Protein AF-A0A941SPB2-F1 (afdb_monomer_lite)

Radius of gyration: 19.4 Å; chains: 1; bounding box: 53×23×43 Å

Sequence (102 aa):
MDWSKGSERIIADTSTDPVAGRVRWKAVKSIWIGAMTLTALIAGPFLFTWDALLIFLIGCGITLCVGHSVGMHRRLIHNSFECPLWLEYVMVYAGVLVGMAG

Secondary structure (DSSP, 8-state):
-------TT----TT--SSS------HHHHHHHHHHHHHHHHHHHHH--HHHHHHHHHHHIIIIIIIIIIIIIIIIIT--S---HHHHHHHHHHHHTT----

Foldseek 3Di:
DDWDDDPPVDGDDPPDDPVPDDDDDPVVVCCVVVVVVVCCVPCVVVPDDPVVVVCVVVLCCQQVVQQQPVQVPCCVPVVPDDDPPVSSVSSPVSPVVVVDDD

pLDDT: mean 90.12, std 12.71, range [46.72, 98.31]

Structure (mmCIF, N/CA/C/O backbone):
data_AF-A0A941SPB2-F1
#
_entry.id   AF-A0A941SPB2-F1
#
loop_
_atom_site.group_PDB
_atom_site.id
_atom_site.type_symbol
_atom_site.label_atom_id
_atom_site.label_alt_id
_atom_site.label_comp_id
_atom_site.label_asym_id
_atom_site.label_entity_id
_atom_site.label_seq_id
_atom_site.pdbx_PDB_ins_code
_atom_site.Cartn_x
_atom_site.Cartn_y
_atom_site.Cartn_z
_atom_site.occupancy
_atom_site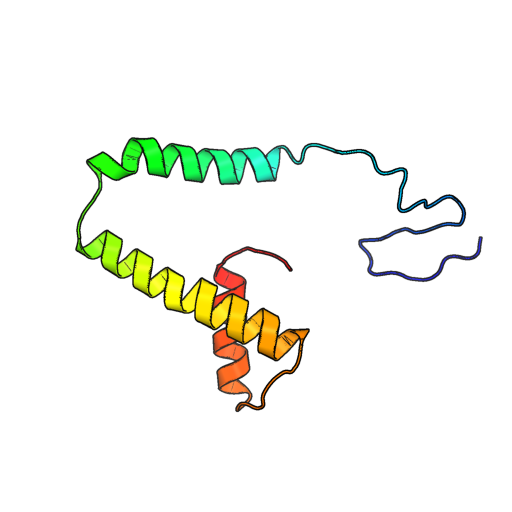.B_iso_or_equiv
_atom_site.auth_seq_id
_atom_site.auth_comp_id
_atom_site.auth_asym_id
_atom_site.auth_atom_id
_atom_site.pdbx_PDB_model_num
ATOM 1 N N . MET A 1 1 ? 30.239 -11.844 -25.413 1.00 46.72 1 MET A N 1
ATOM 2 C CA . MET A 1 1 ? 29.310 -10.827 -24.883 1.00 46.72 1 MET A CA 1
ATOM 3 C C . MET A 1 1 ? 29.409 -10.906 -23.378 1.00 46.72 1 MET A C 1
ATOM 5 O O . MET A 1 1 ? 29.140 -11.969 -22.834 1.00 46.72 1 MET A O 1
ATOM 9 N N . ASP A 1 2 ? 29.923 -9.849 -22.764 1.00 56.81 2 ASP A N 1
ATOM 10 C CA . ASP A 1 2 ? 30.297 -9.814 -21.352 1.00 56.81 2 ASP A CA 1
ATOM 11 C C . ASP A 1 2 ? 29.110 -9.258 -20.553 1.00 56.81 2 ASP A C 1
ATOM 13 O O . ASP A 1 2 ? 28.899 -8.051 -20.482 1.00 56.81 2 ASP A O 1
ATOM 17 N N . TRP A 1 3 ? 28.238 -10.152 -20.084 1.00 53.56 3 TRP A N 1
ATOM 18 C CA . TRP A 1 3 ? 27.046 -9.798 -19.314 1.00 53.56 3 TRP A CA 1
ATOM 19 C C . TRP A 1 3 ? 27.365 -9.925 -17.823 1.00 53.56 3 TRP A C 1
ATOM 21 O O . TRP A 1 3 ? 27.721 -11.013 -17.367 1.00 53.56 3 TRP A O 1
ATOM 31 N N . SER A 1 4 ? 27.183 -8.861 -17.038 1.00 57.25 4 SER A N 1
ATOM 32 C CA . SER A 1 4 ? 27.142 -8.979 -15.578 1.00 57.25 4 SER A CA 1
ATOM 33 C C . SER A 1 4 ? 25.722 -9.370 -15.154 1.00 57.25 4 SER A C 1
ATOM 35 O O . SER A 1 4 ? 24.737 -8.766 -15.580 1.00 57.25 4 SER A O 1
ATOM 37 N N . LYS A 1 5 ? 25.576 -10.429 -14.347 1.00 49.31 5 LYS A N 1
ATOM 38 C CA . LYS A 1 5 ? 24.260 -10.832 -13.825 1.00 49.31 5 LYS A CA 1
ATOM 39 C C . LYS A 1 5 ? 23.748 -9.758 -12.856 1.00 49.31 5 LYS A C 1
ATOM 41 O O . LYS A 1 5 ? 24.170 -9.714 -11.704 1.00 49.31 5 LYS A O 1
ATOM 46 N N . GLY A 1 6 ? 22.832 -8.913 -13.326 1.00 60.03 6 GLY A N 1
ATOM 47 C CA . GLY A 1 6 ? 21.939 -8.136 -12.466 1.00 60.03 6 GLY A CA 1
ATOM 48 C C . GLY A 1 6 ? 20.869 -9.023 -11.814 1.00 60.03 6 GLY A C 1
ATOM 49 O O . GLY A 1 6 ? 20.893 -10.250 -11.937 1.00 60.03 6 GLY A O 1
ATOM 50 N N . SER A 1 7 ? 19.888 -8.412 -11.138 1.00 58.06 7 SER A N 1
ATOM 51 C CA . SER A 1 7 ? 18.651 -9.134 -10.791 1.00 58.06 7 SER A CA 1
ATOM 52 C C . SER A 1 7 ? 17.990 -9.626 -12.087 1.00 58.06 7 SER A C 1
ATOM 54 O O . SER A 1 7 ? 18.124 -8.962 -13.113 1.00 58.06 7 SER A O 1
ATOM 56 N N . GLU A 1 8 ? 17.250 -10.742 -12.071 1.00 64.81 8 GLU A N 1
ATOM 57 C CA . GLU A 1 8 ? 16.576 -11.301 -13.269 1.00 64.81 8 GLU A CA 1
ATOM 58 C C . GLU A 1 8 ? 15.671 -10.294 -14.015 1.00 64.81 8 GLU A C 1
ATOM 60 O O . GLU A 1 8 ? 15.211 -10.550 -15.124 1.00 64.81 8 GLU A O 1
ATOM 65 N N . ARG A 1 9 ? 15.408 -9.131 -13.410 1.00 65.62 9 ARG A N 1
ATOM 66 C CA . ARG A 1 9 ? 14.584 -8.045 -13.944 1.00 65.62 9 ARG A CA 1
ATOM 67 C C . ARG A 1 9 ? 15.377 -6.992 -14.726 1.00 65.62 9 ARG A C 1
ATOM 69 O O . ARG A 1 9 ? 14.751 -6.144 -15.358 1.00 65.62 9 ARG A O 1
ATOM 76 N N . ILE A 1 10 ? 16.710 -6.998 -14.655 1.00 71.50 10 ILE A N 1
ATOM 77 C CA . ILE A 1 10 ? 17.584 -6.001 -15.286 1.00 71.50 10 ILE A CA 1
ATOM 78 C C . ILE A 1 10 ? 18.559 -6.718 -16.217 1.00 71.50 10 ILE A C 1
ATOM 80 O O . ILE A 1 10 ? 19.463 -7.421 -15.775 1.00 71.50 10 ILE A O 1
ATOM 84 N N . ILE A 1 11 ? 18.377 -6.499 -17.517 1.00 74.38 11 ILE A N 1
ATOM 85 C CA . ILE A 1 11 ? 19.315 -6.910 -18.559 1.00 74.38 11 ILE A CA 1
ATOM 86 C C . ILE A 1 11 ? 20.106 -5.657 -18.927 1.00 74.38 11 ILE A C 1
ATOM 88 O O . ILE A 1 11 ? 19.529 -4.718 -19.471 1.00 74.38 11 ILE A O 1
ATOM 92 N N . ALA A 1 12 ? 21.388 -5.627 -18.572 1.00 82.19 12 ALA A N 1
ATOM 93 C CA . ALA A 1 12 ? 22.284 -4.513 -18.861 1.00 82.19 12 ALA A CA 1
ATOM 94 C C . ALA A 1 12 ? 23.409 -4.979 -19.789 1.00 82.19 12 ALA A C 1
ATOM 96 O O . ALA A 1 12 ? 24.039 -6.003 -19.533 1.00 82.19 12 ALA A O 1
ATOM 97 N N . ASP A 1 13 ? 23.661 -4.213 -20.844 1.00 83.06 13 ASP A N 1
ATOM 98 C CA . ASP A 1 13 ? 24.780 -4.381 -21.773 1.00 83.06 13 ASP A CA 1
ATOM 99 C C . ASP A 1 13 ? 25.554 -3.070 -21.953 1.00 83.06 13 ASP A C 1
ATOM 101 O O . ASP A 1 13 ? 25.244 -2.043 -21.348 1.00 83.06 13 ASP A O 1
ATOM 105 N N . THR A 1 14 ? 26.563 -3.092 -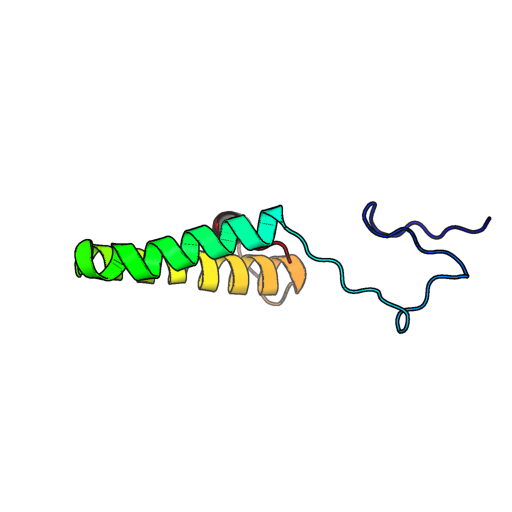22.821 1.00 87.00 14 THR A N 1
ATOM 106 C CA . THR A 1 14 ? 27.414 -1.937 -23.133 1.00 87.00 14 THR A CA 1
ATOM 107 C C . THR A 1 14 ? 26.676 -0.767 -23.789 1.00 87.00 14 THR A C 1
ATOM 109 O O . THR A 1 14 ? 27.242 0.317 -23.877 1.00 87.00 14 THR A O 1
ATOM 112 N N . SER A 1 15 ? 25.441 -0.962 -24.263 1.00 86.50 15 SER A N 1
ATOM 113 C CA . SER A 1 15 ? 24.580 0.084 -24.830 1.00 86.50 15 SER A CA 1
ATOM 114 C C . SER A 1 15 ? 23.555 0.639 -23.834 1.00 86.50 15 SER A C 1
ATOM 116 O O . SER A 1 15 ? 22.801 1.552 -24.167 1.00 86.50 15 SER A O 1
ATOM 118 N N . THR A 1 16 ? 23.515 0.108 -22.608 1.00 87.19 16 THR A N 1
ATOM 119 C CA . THR A 1 16 ? 22.593 0.561 -21.563 1.00 87.19 16 THR A CA 1
ATOM 120 C C . THR A 1 16 ? 23.010 1.933 -21.035 1.00 87.19 16 THR A C 1
ATOM 122 O O . THR A 1 16 ? 24.092 2.087 -20.474 1.00 87.19 16 THR A O 1
ATOM 125 N N . ASP A 1 17 ? 22.129 2.924 -21.180 1.00 86.25 17 ASP A N 1
ATOM 126 C CA . ASP A 1 17 ? 22.362 4.311 -20.769 1.00 86.25 17 ASP A CA 1
ATOM 127 C C . ASP A 1 17 ? 21.297 4.746 -19.737 1.00 86.25 17 ASP A C 1
ATOM 129 O O . ASP A 1 17 ? 20.099 4.715 -20.045 1.00 86.25 17 ASP A O 1
ATOM 133 N N . PRO A 1 18 ? 21.694 5.157 -18.513 1.00 84.69 18 PRO A N 1
ATOM 134 C CA . PRO A 1 18 ? 20.761 5.597 -17.474 1.00 84.69 18 PRO A CA 1
ATOM 135 C C . PRO A 1 18 ? 20.029 6.909 -17.806 1.00 84.69 18 PRO A C 1
ATOM 137 O O . PRO A 1 18 ? 19.028 7.222 -17.163 1.00 84.69 18 PRO A O 1
ATOM 140 N N . VAL A 1 19 ? 20.501 7.676 -18.793 1.00 90.94 19 VAL A N 1
ATOM 141 C CA . VAL A 1 19 ? 19.909 8.949 -19.227 1.00 90.94 19 VAL A CA 1
ATOM 142 C C . VAL A 1 19 ? 18.940 8.745 -20.399 1.00 90.94 19 VAL A C 1
ATOM 144 O O . VAL A 1 19 ? 17.944 9.460 -20.510 1.00 90.94 19 VAL A O 1
ATOM 147 N N . ALA A 1 20 ? 19.158 7.731 -21.242 1.00 87.75 20 ALA A N 1
ATOM 148 C CA . ALA A 1 20 ? 18.353 7.463 -22.440 1.00 87.75 20 ALA A CA 1
ATOM 149 C C . ALA A 1 20 ? 17.129 6.551 -22.186 1.00 87.75 20 ALA A C 1
ATOM 151 O O . ALA A 1 20 ? 16.824 5.636 -22.959 1.00 87.75 20 ALA A O 1
ATOM 152 N N . GLY A 1 21 ? 16.390 6.798 -21.101 1.00 87.06 21 GLY A N 1
ATOM 153 C CA . GLY A 1 21 ? 15.175 6.053 -20.762 1.00 87.06 21 GLY A CA 1
ATOM 154 C C . GLY A 1 21 ? 13.962 6.425 -21.628 1.00 87.06 21 GLY A C 1
ATOM 155 O O . GLY A 1 21 ? 13.781 7.574 -22.024 1.00 87.06 21 GLY A O 1
ATOM 156 N N . ARG A 1 22 ? 13.062 5.464 -21.884 1.00 88.56 22 ARG A N 1
ATOM 157 C CA . ARG A 1 22 ? 11.736 5.732 -22.478 1.00 88.56 22 ARG A CA 1
ATOM 158 C C . ARG A 1 22 ? 10.636 5.480 -21.458 1.00 88.56 22 ARG A C 1
ATOM 160 O O . ARG A 1 22 ? 10.491 4.359 -20.969 1.00 88.56 22 ARG A O 1
ATOM 167 N N . VAL A 1 23 ? 9.809 6.490 -21.200 1.00 90.88 23 VAL A N 1
ATOM 168 C CA . VAL A 1 23 ? 8.616 6.334 -20.361 1.00 90.88 23 VAL A CA 1
ATOM 169 C C . VAL A 1 23 ? 7.625 5.420 -21.080 1.00 90.88 23 VAL A C 1
ATOM 171 O O . VAL A 1 23 ? 7.207 5.694 -22.204 1.00 90.88 23 VAL A O 1
ATOM 174 N N . ARG A 1 24 ? 7.250 4.312 -20.434 1.00 92.06 24 ARG A N 1
ATOM 175 C CA . ARG A 1 24 ? 6.225 3.388 -20.929 1.00 92.06 24 ARG A CA 1
ATOM 176 C C . ARG A 1 24 ? 5.080 3.319 -19.941 1.00 92.06 24 ARG A C 1
ATOM 178 O O . ARG A 1 24 ? 5.286 3.050 -18.759 1.00 92.06 24 ARG A O 1
ATOM 185 N N . TRP A 1 25 ? 3.868 3.503 -20.443 1.00 94.81 25 TRP A N 1
ATOM 186 C CA . TRP A 1 25 ? 2.678 3.370 -19.623 1.00 94.81 25 TRP A CA 1
ATOM 187 C C . TRP A 1 25 ? 2.452 1.908 -19.210 1.00 94.81 25 TRP A C 1
ATOM 189 O O . TRP A 1 25 ? 2.531 0.989 -20.026 1.00 94.81 25 TRP A O 1
ATOM 199 N N . LYS A 1 26 ? 2.169 1.684 -17.924 1.00 94.12 26 LYS A N 1
ATOM 200 C CA . LYS A 1 26 ? 1.849 0.367 -17.357 1.00 94.12 26 LYS A CA 1
ATOM 201 C C . LYS A 1 26 ? 0.338 0.246 -17.176 1.00 94.12 26 LYS A C 1
ATOM 203 O O . LYS A 1 26 ? -0.153 0.281 -16.050 1.00 94.12 26 LYS A O 1
ATOM 208 N N . ALA A 1 27 ? -0.369 0.081 -18.296 1.00 96.25 27 ALA A N 1
ATOM 209 C CA . ALA A 1 27 ? -1.830 0.135 -18.384 1.00 96.25 27 ALA A CA 1
ATOM 210 C C . ALA A 1 27 ? -2.549 -0.640 -17.272 1.00 96.25 27 ALA A C 1
ATOM 212 O O . ALA A 1 27 ? -3.345 -0.053 -16.551 1.00 96.25 27 ALA A O 1
ATOM 213 N N . VAL A 1 28 ? -2.208 -1.916 -17.064 1.00 95.50 28 VAL A N 1
ATOM 214 C CA . VAL A 1 28 ? -2.857 -2.767 -16.048 1.00 95.50 28 VAL A CA 1
ATOM 215 C C . VAL A 1 28 ? -2.749 -2.166 -14.643 1.00 95.50 28 VAL A C 1
ATOM 217 O O . VAL A 1 28 ? -3.755 -2.034 -13.955 1.00 95.50 28 VAL A O 1
ATOM 220 N N . LYS A 1 29 ? -1.547 -1.741 -14.226 1.00 91.44 29 LYS A N 1
ATOM 221 C CA . LYS A 1 29 ? -1.332 -1.148 -12.896 1.00 91.44 29 LYS A CA 1
ATOM 222 C C . LYS A 1 29 ? -2.035 0.207 -12.771 1.00 91.44 29 LYS A C 1
ATOM 224 O O . LYS A 1 29 ? -2.648 0.478 -11.745 1.00 91.44 29 LYS A O 1
ATOM 229 N N . SER A 1 30 ? -1.964 1.041 -13.809 1.00 94.88 30 SER A N 1
ATOM 230 C CA . SER A 1 30 ? -2.623 2.351 -13.814 1.00 94.88 30 SER A CA 1
ATOM 231 C C . SER A 1 30 ? -4.143 2.240 -13.761 1.00 94.88 30 SER A C 1
ATOM 233 O O . SER A 1 30 ? -4.763 2.962 -12.992 1.00 94.88 30 SER A O 1
ATOM 235 N N . ILE A 1 31 ? -4.736 1.332 -14.539 1.00 97.06 31 ILE A N 1
ATOM 236 C CA . ILE A 1 31 ? -6.182 1.086 -14.534 1.00 97.06 31 ILE A CA 1
ATOM 237 C C . ILE A 1 31 ? -6.607 0.516 -13.182 1.00 97.06 31 ILE A C 1
ATOM 239 O O . ILE A 1 31 ? -7.590 0.987 -12.627 1.00 97.06 31 ILE A O 1
ATOM 243 N N . TRP A 1 32 ? -5.855 -0.437 -12.624 1.00 95.00 32 TRP A N 1
ATOM 244 C CA . TRP A 1 32 ? -6.152 -1.018 -11.313 1.00 95.00 32 TRP A CA 1
ATOM 245 C C . TRP A 1 32 ? -6.204 0.042 -10.205 1.00 95.00 32 TRP A C 1
ATOM 247 O O . TRP A 1 32 ? -7.227 0.198 -9.542 1.00 95.00 32 TRP A O 1
ATOM 257 N N . ILE A 1 33 ? -5.130 0.824 -10.048 1.00 93.94 33 ILE A N 1
ATOM 258 C CA . ILE A 1 33 ? -5.062 1.877 -9.024 1.00 93.94 33 ILE A CA 1
ATOM 259 C C . ILE A 1 33 ? -6.100 2.968 -9.315 1.00 93.94 33 ILE A C 1
ATOM 261 O O . ILE A 1 33 ? -6.824 3.381 -8.414 1.00 93.94 33 ILE A O 1
ATOM 265 N N . GLY A 1 34 ? -6.222 3.392 -10.576 1.00 96.88 34 GLY A N 1
ATOM 266 C CA . GLY A 1 34 ? -7.185 4.410 -10.988 1.00 96.88 34 GLY A CA 1
ATOM 267 C C . GLY A 1 34 ? -8.634 4.007 -10.710 1.00 96.88 34 GLY A C 1
ATOM 268 O O . GLY A 1 34 ? -9.404 4.826 -10.216 1.00 96.88 34 GLY A O 1
ATOM 269 N N . ALA A 1 35 ? -8.999 2.746 -10.951 1.00 97.75 35 ALA A N 1
ATOM 270 C CA . ALA A 1 35 ? -10.329 2.222 -10.655 1.00 97.75 35 ALA A CA 1
ATOM 271 C C . ALA A 1 35 ? -10.608 2.190 -9.146 1.00 97.75 35 ALA A C 1
ATOM 273 O O . ALA A 1 35 ? -11.692 2.597 -8.727 1.00 97.75 35 ALA A O 1
ATOM 274 N N . MET A 1 36 ? -9.637 1.776 -8.321 1.00 96.19 36 MET A N 1
ATOM 275 C CA . MET A 1 36 ? -9.767 1.830 -6.859 1.00 96.19 36 MET A CA 1
ATOM 276 C C . MET A 1 36 ? -9.977 3.269 -6.371 1.00 96.19 36 MET A C 1
ATOM 278 O O . MET A 1 36 ? -10.893 3.526 -5.591 1.00 96.19 36 MET A O 1
ATOM 282 N N . THR A 1 37 ? -9.178 4.220 -6.865 1.00 96.38 37 THR A N 1
ATOM 283 C CA . THR A 1 37 ? -9.300 5.641 -6.506 1.00 96.38 37 THR A CA 1
ATOM 284 C C . THR A 1 37 ? -10.642 6.222 -6.939 1.00 96.38 37 THR A C 1
ATOM 286 O O . THR A 1 37 ? -11.312 6.870 -6.138 1.00 96.38 37 THR A O 1
ATOM 289 N N . LEU A 1 38 ? -11.067 5.973 -8.179 1.00 98.25 38 LEU A N 1
ATOM 290 C CA . LEU A 1 38 ? -12.345 6.467 -8.687 1.00 98.25 38 LEU A CA 1
ATOM 291 C C . LEU A 1 38 ? -13.521 5.886 -7.893 1.00 98.25 38 LEU A C 1
ATOM 293 O O . LEU A 1 38 ? -14.437 6.619 -7.528 1.00 98.25 38 LEU A O 1
ATOM 297 N N . THR A 1 39 ? -13.462 4.593 -7.567 1.00 97.38 39 THR A N 1
ATOM 298 C CA . THR A 1 39 ? -14.468 3.932 -6.724 1.00 97.38 39 THR A CA 1
ATOM 299 C C . THR A 1 39 ? -14.540 4.586 -5.348 1.00 97.38 39 THR A C 1
ATOM 301 O O . THR A 1 39 ? -15.632 4.899 -4.889 1.00 97.38 39 THR A O 1
ATOM 304 N N . ALA A 1 40 ? -13.399 4.858 -4.708 1.00 94.81 40 ALA A N 1
ATOM 305 C CA . ALA A 1 40 ? -13.367 5.527 -3.409 1.00 94.81 40 ALA A CA 1
ATOM 306 C C . ALA A 1 40 ? -13.942 6.954 -3.465 1.00 94.81 40 ALA A C 1
ATOM 308 O O . ALA A 1 40 ? -14.684 7.342 -2.569 1.00 94.81 40 ALA A O 1
ATOM 309 N N . LEU A 1 41 ? -13.652 7.721 -4.521 1.00 97.12 41 LEU A N 1
ATOM 310 C CA . LEU A 1 41 ? -14.161 9.088 -4.680 1.00 97.12 41 LEU A CA 1
ATOM 311 C C . LEU A 1 41 ? -15.670 9.135 -4.938 1.00 97.12 41 LEU A C 1
ATOM 313 O O . LEU A 1 41 ? -16.352 10.005 -4.402 1.00 97.12 41 LEU A O 1
ATOM 317 N N . ILE A 1 42 ? -16.189 8.213 -5.753 1.00 97.94 42 ILE A N 1
ATOM 318 C CA . ILE A 1 42 ? -17.612 8.177 -6.102 1.00 97.94 42 ILE A CA 1
ATOM 319 C C . ILE A 1 42 ? -18.422 7.522 -4.984 1.00 97.94 42 ILE A C 1
ATOM 321 O O . ILE A 1 42 ? -19.393 8.104 -4.522 1.00 97.94 42 ILE A O 1
ATOM 325 N N . ALA A 1 43 ? -18.045 6.318 -4.546 1.00 96.38 43 ALA A N 1
ATOM 326 C CA . ALA A 1 43 ? -18.828 5.535 -3.591 1.00 96.38 43 ALA A CA 1
ATOM 327 C C . ALA A 1 43 ? -18.566 5.928 -2.129 1.00 96.38 43 ALA A C 1
ATOM 329 O O . ALA A 1 43 ? -19.441 5.749 -1.285 1.00 96.38 43 ALA A O 1
ATOM 330 N N . GLY A 1 44 ? -17.389 6.481 -1.821 1.00 95.25 44 GLY A N 1
ATOM 331 C CA . GLY A 1 44 ? -16.979 6.835 -0.460 1.00 95.25 44 GLY A CA 1
ATOM 332 C C . GLY A 1 44 ? -17.973 7.733 0.279 1.00 95.25 44 GLY A C 1
ATOM 333 O O . GLY A 1 44 ? -18.385 7.352 1.371 1.00 95.25 44 GLY A O 1
ATOM 334 N N . PRO A 1 45 ? -18.429 8.867 -0.291 1.00 95.50 45 PRO A N 1
ATOM 335 C CA . PRO A 1 45 ? -19.396 9.746 0.371 1.00 95.50 45 PRO A CA 1
ATOM 336 C C . PRO A 1 45 ? -20.726 9.064 0.717 1.00 95.50 45 PRO A C 1
ATOM 338 O O . PRO A 1 45 ? -21.340 9.403 1.724 1.00 95.50 45 PRO A O 1
ATOM 341 N N . PHE A 1 46 ? -21.165 8.098 -0.096 1.00 97.38 46 PHE A N 1
ATOM 342 C CA . PHE A 1 46 ? -22.431 7.386 0.109 1.00 97.38 46 PHE A CA 1
ATOM 343 C C . PHE A 1 46 ? -22.312 6.214 1.090 1.00 97.38 46 PHE A C 1
ATOM 345 O O . PHE A 1 46 ? -23.305 5.824 1.696 1.00 97.38 46 PHE A O 1
ATOM 352 N N . LEU A 1 47 ? -21.113 5.645 1.235 1.00 95.81 47 LEU A N 1
ATOM 353 C CA . LEU A 1 47 ? -20.839 4.476 2.078 1.00 95.81 47 LEU A CA 1
ATOM 354 C C . LEU A 1 47 ? -20.099 4.833 3.375 1.00 95.81 47 LEU A C 1
ATOM 356 O O . LEU A 1 47 ? -19.691 3.942 4.120 1.00 95.81 47 LEU A O 1
ATOM 360 N N . PHE A 1 48 ? -19.886 6.122 3.639 1.00 96.38 48 PHE A N 1
ATOM 361 C CA . PHE A 1 48 ? -19.087 6.574 4.766 1.00 96.38 48 PHE A CA 1
ATOM 362 C C . PHE A 1 48 ? -19.751 6.255 6.107 1.00 96.38 48 PHE A C 1
ATOM 364 O O . PHE A 1 48 ? -20.901 6.615 6.361 1.00 96.38 48 PHE A O 1
ATOM 371 N N . THR A 1 49 ? -18.968 5.670 7.010 1.00 97.88 49 THR A N 1
ATOM 372 C CA . THR A 1 49 ? -19.284 5.571 8.434 1.00 97.88 49 THR A CA 1
ATOM 373 C C . THR A 1 49 ? -18.031 5.874 9.252 1.00 97.88 49 THR A C 1
ATOM 375 O O . THR A 1 49 ? -16.903 5.652 8.801 1.00 97.88 49 THR A O 1
ATOM 378 N N . TRP A 1 50 ? -18.218 6.372 10.475 1.00 97.75 50 TRP A N 1
ATOM 379 C CA . TRP A 1 50 ? -17.103 6.641 11.388 1.00 97.75 50 TRP A CA 1
ATOM 380 C C . TRP A 1 50 ? -16.313 5.375 11.731 1.00 97.75 50 TRP A C 1
ATOM 382 O O . TRP A 1 50 ? -15.085 5.420 11.785 1.00 97.75 50 TRP A O 1
ATOM 392 N N . ASP A 1 51 ? -16.998 4.240 11.871 1.00 98.12 51 ASP A N 1
ATOM 393 C CA . ASP A 1 51 ? -16.360 2.949 12.134 1.00 98.12 51 ASP A CA 1
ATOM 394 C C . ASP A 1 51 ? -15.483 2.504 10.958 1.00 98.12 51 ASP A C 1
ATOM 396 O O . ASP A 1 51 ? -14.348 2.072 11.160 1.00 98.12 51 ASP A O 1
ATOM 400 N N . ALA A 1 52 ? -15.961 2.665 9.718 1.00 95.88 52 ALA A N 1
ATOM 401 C CA . ALA A 1 52 ? -15.175 2.347 8.529 1.00 95.88 52 ALA A CA 1
ATOM 402 C C . ALA A 1 52 ? -13.926 3.233 8.425 1.00 95.88 52 ALA A C 1
ATOM 404 O O . ALA A 1 52 ? -12.844 2.732 8.113 1.00 95.88 52 ALA A O 1
ATOM 405 N N . LEU A 1 53 ? -14.048 4.529 8.740 1.00 96.12 53 LEU A N 1
ATOM 406 C CA . LEU A 1 53 ? -12.899 5.433 8.794 1.00 96.12 53 LEU A CA 1
ATOM 407 C C . LEU A 1 53 ? -11.892 4.997 9.864 1.00 96.12 53 LEU A C 1
ATOM 409 O O . LEU A 1 53 ? -10.692 4.967 9.599 1.00 96.12 53 LEU A O 1
ATOM 413 N N . LEU A 1 54 ? -12.361 4.631 11.057 1.00 98.12 54 LEU A N 1
ATOM 414 C CA . LEU A 1 54 ? -11.490 4.184 12.140 1.00 98.12 54 LEU A CA 1
ATOM 415 C C . LEU A 1 54 ? -10.739 2.899 11.768 1.00 98.12 54 LEU A C 1
ATOM 417 O O . LEU A 1 54 ? -9.520 2.831 11.932 1.00 98.12 54 LEU A O 1
ATOM 421 N N . ILE A 1 55 ? -11.439 1.908 11.208 1.00 97.44 55 ILE A N 1
ATOM 422 C CA . ILE A 1 55 ? -10.831 0.662 10.721 1.00 97.44 55 ILE A CA 1
ATOM 423 C C . ILE A 1 55 ? -9.801 0.960 9.628 1.00 97.44 55 ILE A C 1
ATOM 425 O O . ILE A 1 55 ? -8.702 0.405 9.660 1.00 97.44 55 ILE A O 1
ATOM 429 N N . PHE A 1 56 ? -10.112 1.863 8.694 1.00 95.75 56 PHE A N 1
ATOM 430 C CA . PHE A 1 56 ? -9.176 2.294 7.658 1.00 95.75 56 PHE A CA 1
ATOM 431 C C . PHE A 1 56 ? -7.903 2.912 8.253 1.00 95.75 56 PHE A C 1
ATOM 433 O O . PHE A 1 56 ? -6.801 2.532 7.858 1.00 95.75 56 PHE A O 1
ATOM 440 N N . LEU A 1 57 ? -8.030 3.820 9.226 1.00 97.88 57 LEU A N 1
ATOM 441 C CA . LEU A 1 57 ? -6.885 4.473 9.866 1.00 97.88 57 LEU A CA 1
ATOM 442 C C . LEU A 1 57 ? -6.014 3.477 10.641 1.00 97.88 57 LEU A C 1
ATOM 444 O O . LEU A 1 57 ? -4.789 3.499 1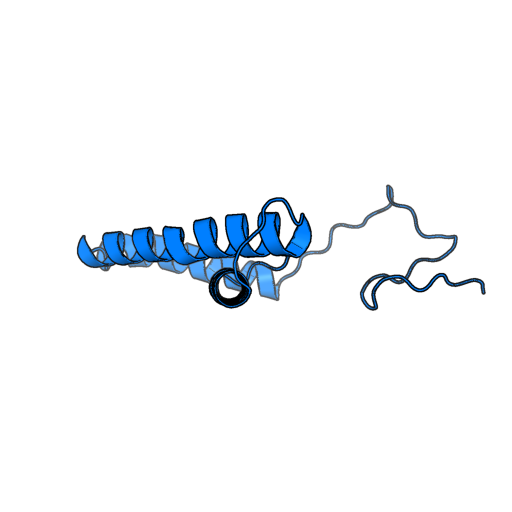0.504 1.00 97.88 57 LEU A O 1
ATOM 448 N N . ILE A 1 58 ? -6.630 2.571 11.406 1.00 98.31 58 ILE A N 1
ATOM 449 C CA . ILE A 1 58 ? -5.917 1.510 12.132 1.00 98.31 58 ILE A CA 1
ATOM 450 C C . ILE A 1 58 ? -5.209 0.577 11.143 1.00 98.31 58 ILE A C 1
ATOM 452 O O . ILE A 1 58 ? -4.021 0.294 11.302 1.00 98.31 58 ILE A O 1
ATOM 456 N N . GLY A 1 59 ? -5.906 0.148 10.089 1.00 97.62 59 GLY A N 1
ATOM 457 C CA . GLY A 1 59 ? -5.340 -0.688 9.035 1.00 97.62 59 GLY A CA 1
ATOM 458 C C . GLY A 1 59 ? -4.149 -0.023 8.346 1.00 97.62 59 GLY A C 1
ATOM 459 O O . GLY A 1 59 ? -3.113 -0.664 8.169 1.00 97.62 59 GLY A O 1
ATOM 460 N N . CYS A 1 60 ? -4.243 1.274 8.036 1.00 96.75 60 CYS A N 1
ATOM 461 C CA . CYS A 1 60 ? -3.131 2.057 7.494 1.00 96.75 60 CYS A CA 1
ATOM 462 C C . CYS A 1 60 ? -1.950 2.104 8.470 1.00 96.75 60 CYS A C 1
ATOM 464 O O . CYS A 1 60 ? -0.814 1.852 8.073 1.00 96.75 60 CYS A O 1
ATOM 466 N N . GLY A 1 61 ? -2.204 2.371 9.752 1.00 98.00 61 GLY A N 1
ATOM 467 C CA . GLY A 1 61 ? -1.163 2.372 10.780 1.00 98.00 61 GLY A CA 1
ATOM 468 C C . GLY A 1 61 ? -0.420 1.035 10.865 1.00 98.00 61 GLY A C 1
ATOM 469 O O . GLY A 1 61 ? 0.810 1.010 10.870 1.00 98.00 61 GLY A O 1
ATOM 470 N N . ILE A 1 62 ? -1.151 -0.081 10.864 1.00 97.88 62 ILE A N 1
ATOM 471 C CA . ILE A 1 62 ? -0.571 -1.427 10.960 1.00 97.88 62 ILE A CA 1
ATOM 472 C C . ILE A 1 62 ? 0.193 -1.797 9.683 1.00 97.88 62 ILE A C 1
ATOM 474 O O . ILE A 1 62 ? 1.317 -2.286 9.750 1.00 97.88 62 ILE A O 1
ATOM 478 N N . THR A 1 63 ? -0.390 -1.572 8.509 1.00 96.88 63 THR A N 1
ATOM 479 C CA . THR A 1 63 ? 0.176 -2.075 7.248 1.00 96.88 63 THR A CA 1
ATOM 480 C C . THR A 1 63 ? 1.176 -1.107 6.615 1.00 96.88 63 THR A C 1
ATOM 482 O O . THR A 1 63 ? 2.295 -1.509 6.304 1.00 96.88 63 THR A O 1
ATOM 485 N N . LEU A 1 64 ? 0.843 0.181 6.473 1.00 95.31 64 LEU A N 1
ATOM 486 C CA . LEU A 1 64 ? 1.708 1.181 5.829 1.00 95.31 64 LEU A CA 1
ATOM 487 C C . LEU A 1 64 ? 2.821 1.668 6.760 1.00 95.31 64 LEU A C 1
ATOM 489 O O . LEU A 1 64 ? 3.996 1.710 6.379 1.00 95.31 64 LEU A O 1
ATOM 493 N N . CYS A 1 65 ? 2.463 2.052 7.985 1.00 96.69 65 CYS A N 1
ATOM 494 C CA . CYS A 1 65 ? 3.431 2.635 8.909 1.00 96.69 65 CYS A CA 1
ATOM 495 C C . CYS A 1 65 ? 4.276 1.539 9.561 1.00 96.69 65 CYS A C 1
ATOM 497 O O . CYS A 1 65 ? 5.494 1.515 9.388 1.00 96.69 65 CYS A O 1
ATOM 499 N N . VAL A 1 66 ? 3.647 0.602 10.271 1.00 97.38 66 VAL A N 1
ATOM 500 C CA . VAL A 1 66 ? 4.380 -0.479 10.943 1.00 97.38 66 VAL A CA 1
ATOM 501 C C . VAL A 1 66 ? 4.917 -1.482 9.924 1.00 97.38 66 VAL A C 1
ATOM 503 O O . VAL A 1 66 ? 6.115 -1.745 9.904 1.00 97.3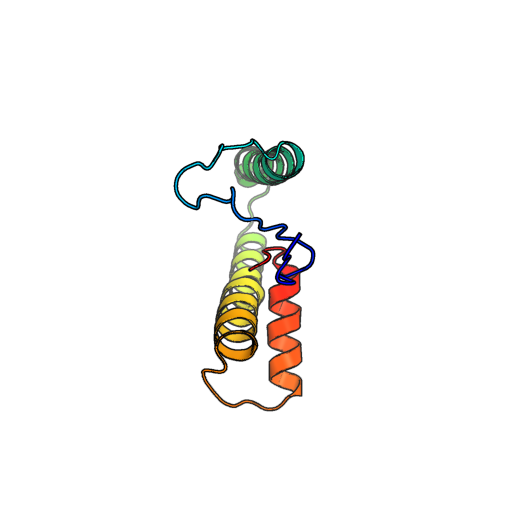8 66 VAL A O 1
ATOM 506 N N . GLY A 1 67 ? 4.073 -2.006 9.040 1.00 96.81 67 GLY A N 1
ATOM 507 C CA . GLY A 1 67 ? 4.477 -3.074 8.134 1.00 96.81 67 GLY A CA 1
ATOM 508 C C . GLY A 1 67 ? 5.493 -2.642 7.075 1.00 96.81 67 GLY A C 1
ATOM 509 O O . G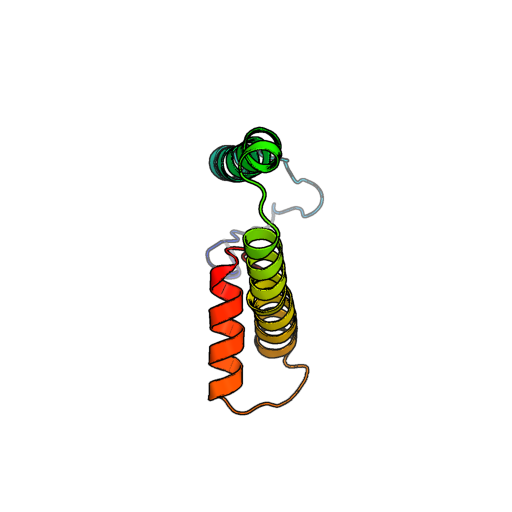LY A 1 67 ? 6.631 -3.109 7.057 1.00 96.81 67 GLY A O 1
ATOM 510 N N . HIS A 1 68 ? 5.102 -1.725 6.190 1.00 95.81 68 HIS A N 1
ATOM 511 C CA . HIS A 1 68 ? 5.949 -1.283 5.084 1.00 95.81 68 HIS A CA 1
ATOM 512 C C . HIS A 1 68 ? 7.102 -0.393 5.569 1.00 95.81 68 HIS A C 1
ATOM 514 O O . HIS A 1 68 ? 8.259 -0.649 5.236 1.00 95.81 68 HIS A O 1
ATOM 520 N N . SER A 1 69 ? 6.824 0.649 6.359 1.00 95.38 69 SER A N 1
ATOM 521 C CA . SER A 1 69 ? 7.858 1.634 6.715 1.00 95.38 69 SER A CA 1
ATOM 522 C C . SER A 1 69 ? 8.818 1.134 7.799 1.00 95.38 69 SER A C 1
ATOM 524 O O . SER A 1 69 ? 10.033 1.270 7.650 1.00 95.38 69 SER A O 1
ATOM 526 N N . VAL A 1 70 ? 8.314 0.555 8.891 1.00 96.88 70 VAL A N 1
ATOM 527 C CA . VAL A 1 70 ? 9.173 0.048 9.976 1.00 96.88 70 VAL A CA 1
ATOM 528 C C . VAL A 1 70 ? 9.697 -1.356 9.659 1.00 96.88 70 VAL A C 1
ATOM 530 O O . VAL A 1 70 ? 10.904 -1.575 9.737 1.00 96.88 70 VAL A O 1
ATOM 533 N N . GLY A 1 71 ? 8.826 -2.278 9.247 1.00 96.06 71 GLY A N 1
ATOM 534 C CA . GLY A 1 71 ? 9.170 -3.663 8.925 1.00 96.06 71 GLY A CA 1
ATOM 535 C C . GLY A 1 71 ? 10.002 -3.803 7.655 1.00 96.06 71 GLY A C 1
ATOM 536 O O . GLY A 1 71 ? 11.197 -4.074 7.720 1.00 96.06 71 GLY A O 1
ATOM 537 N N . MET A 1 72 ? 9.394 -3.621 6.482 1.00 95.19 72 MET A N 1
ATOM 538 C CA . MET A 1 72 ? 10.097 -3.872 5.217 1.00 95.19 72 MET A CA 1
ATOM 539 C C . MET A 1 72 ? 11.231 -2.873 4.972 1.00 95.19 72 MET A C 1
ATOM 541 O O . MET A 1 72 ? 12.356 -3.267 4.687 1.00 95.19 72 MET A O 1
ATOM 545 N N . HIS A 1 73 ? 10.962 -1.573 5.087 1.00 95.06 73 HIS A N 1
ATOM 546 C CA . HIS A 1 73 ? 11.947 -0.559 4.730 1.00 95.06 73 HIS A CA 1
ATOM 547 C C . HIS A 1 73 ? 13.067 -0.468 5.776 1.00 95.06 73 HIS A C 1
ATOM 549 O O . HIS A 1 73 ? 14.231 -0.696 5.459 1.00 95.06 73 HIS A O 1
ATOM 555 N N . ARG A 1 74 ? 12.752 -0.163 7.039 1.00 95.94 74 ARG A N 1
ATOM 556 C CA . ARG A 1 74 ? 13.800 0.069 8.050 1.00 95.94 74 ARG A CA 1
ATOM 557 C C . ARG A 1 74 ? 14.437 -1.211 8.579 1.00 95.94 74 ARG A C 1
ATOM 559 O O . ARG A 1 74 ? 15.650 -1.229 8.760 1.00 95.94 74 ARG A O 1
ATOM 566 N N . ARG A 1 75 ? 13.656 -2.261 8.848 1.00 95.69 75 ARG A N 1
ATOM 567 C CA . ARG A 1 75 ? 14.197 -3.505 9.410 1.00 95.69 75 ARG A CA 1
ATOM 568 C C . ARG A 1 75 ? 14.754 -4.435 8.331 1.00 95.69 75 ARG A C 1
ATOM 570 O O . ARG A 1 75 ? 15.933 -4.746 8.396 1.00 95.69 75 ARG A O 1
ATOM 577 N N . LEU A 1 76 ? 13.959 -4.843 7.340 1.00 94.56 76 LEU A N 1
ATOM 578 C CA . LEU A 1 76 ? 14.383 -5.843 6.348 1.00 94.56 76 LEU A CA 1
ATOM 579 C C . LEU A 1 76 ? 15.406 -5.296 5.335 1.00 94.56 76 LEU A C 1
ATOM 581 O O . LEU A 1 76 ? 16.403 -5.956 5.066 1.00 94.56 76 LEU A O 1
ATOM 585 N N . ILE A 1 77 ? 15.166 -4.110 4.764 1.00 94.00 77 ILE A N 1
ATOM 586 C CA . ILE A 1 77 ? 16.034 -3.534 3.720 1.00 94.00 77 ILE A CA 1
ATOM 587 C C . ILE A 1 77 ? 17.248 -2.827 4.333 1.00 94.00 77 ILE A C 1
ATOM 589 O O . ILE A 1 77 ? 18.376 -3.077 3.916 1.00 94.00 77 ILE A O 1
ATOM 593 N N . HIS A 1 78 ? 17.028 -1.944 5.314 1.00 95.69 78 HIS A N 1
ATOM 594 C CA . HIS A 1 78 ? 18.094 -1.101 5.879 1.00 95.69 78 HIS A CA 1
ATOM 595 C C . HIS A 1 78 ? 18.710 -1.625 7.180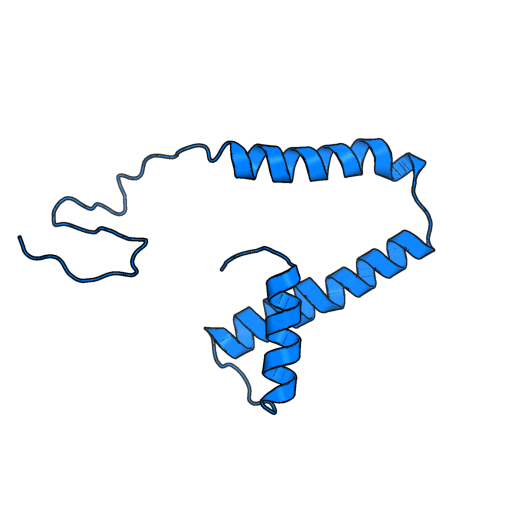 1.00 95.69 78 HIS A C 1
ATOM 597 O O . HIS A 1 78 ? 19.681 -1.038 7.652 1.00 95.69 78 HIS A O 1
ATOM 603 N N . ASN A 1 79 ? 18.163 -2.686 7.785 1.00 95.12 79 ASN A N 1
ATOM 604 C CA . ASN A 1 79 ? 18.661 -3.280 9.033 1.00 95.12 79 ASN A CA 1
ATOM 605 C C . ASN A 1 79 ? 18.953 -2.250 10.153 1.00 95.12 79 ASN A C 1
ATOM 607 O O . ASN A 1 79 ? 19.965 -2.331 10.843 1.00 95.12 79 ASN A O 1
ATOM 611 N N . SER A 1 80 ? 18.082 -1.246 10.323 1.00 96.44 80 SER A N 1
ATOM 612 C CA . SER A 1 80 ? 18.364 -0.054 11.148 1.00 96.44 80 SER A CA 1
ATOM 613 C C . SER A 1 80 ? 18.209 -0.237 12.665 1.00 96.44 80 SER A C 1
ATOM 615 O O . SER A 1 80 ? 18.565 0.663 13.420 1.00 96.44 80 SER A O 1
ATOM 617 N N . PHE A 1 81 ? 17.626 -1.342 13.127 1.00 97.00 81 PHE A N 1
ATOM 618 C CA . PHE A 1 81 ? 17.426 -1.633 14.551 1.00 97.00 81 PHE A CA 1
ATOM 619 C C . PHE A 1 81 ? 17.259 -3.135 14.767 1.00 97.00 81 PHE A C 1
ATOM 621 O O . PHE A 1 81 ? 16.815 -3.828 13.855 1.00 97.00 81 PHE A O 1
ATOM 628 N N . GLU A 1 82 ? 17.559 -3.631 15.966 1.00 97.19 82 GLU A N 1
ATOM 629 C CA . GLU A 1 82 ? 17.381 -5.040 16.328 1.00 97.19 82 GLU A CA 1
ATOM 630 C C . GLU A 1 82 ? 15.968 -5.321 16.856 1.00 97.19 82 GLU A C 1
ATOM 632 O O . GLU A 1 82 ? 15.380 -4.514 17.577 1.00 97.19 82 GLU A O 1
ATOM 637 N N . CYS A 1 83 ? 15.415 -6.486 16.517 1.00 96.81 83 CYS A N 1
ATOM 638 C CA . CYS A 1 83 ? 14.172 -6.982 17.100 1.00 96.81 83 CYS A CA 1
ATOM 639 C C . CYS A 1 83 ? 14.133 -8.520 17.076 1.00 96.81 83 CYS A C 1
ATOM 641 O O . CYS A 1 83 ? 14.847 -9.135 16.281 1.00 96.81 83 CYS A O 1
ATOM 643 N N . PRO A 1 84 ? 13.315 -9.167 17.929 1.00 98.00 84 PRO A N 1
ATOM 644 C CA . PRO A 1 84 ? 13.109 -10.609 17.855 1.00 98.00 84 PRO A CA 1
ATOM 645 C C . PRO A 1 84 ? 12.569 -11.029 16.483 1.00 98.00 84 PRO A C 1
ATOM 647 O O . PRO A 1 84 ? 11.707 -10.355 15.919 1.00 98.00 84 PRO A O 1
ATOM 650 N N . LEU A 1 85 ? 13.008 -12.187 15.984 1.00 97.31 85 LEU A N 1
ATOM 651 C CA . LEU A 1 85 ? 12.686 -12.652 14.628 1.00 97.31 85 LEU A CA 1
ATOM 652 C C . LEU A 1 85 ? 11.175 -12.751 14.349 1.00 97.31 85 LEU A C 1
ATOM 654 O O . LEU A 1 85 ? 10.719 -12.438 13.253 1.00 97.31 85 LEU A O 1
ATOM 658 N N . TRP A 1 86 ? 10.376 -13.137 15.349 1.00 98.25 86 TRP A N 1
ATOM 659 C CA . TRP A 1 86 ? 8.920 -13.205 15.194 1.00 98.25 86 TRP A CA 1
ATOM 660 C C . TRP A 1 86 ? 8.309 -11.828 14.896 1.00 98.25 86 TRP A C 1
ATOM 662 O O . TRP A 1 86 ? 7.385 -11.730 14.091 1.00 98.25 86 TRP A O 1
ATOM 672 N N . LEU A 1 87 ? 8.835 -10.765 15.514 1.00 97.44 87 LEU A N 1
ATOM 673 C CA . LEU A 1 87 ? 8.332 -9.407 15.336 1.00 97.44 87 LEU A CA 1
ATOM 674 C C . LEU A 1 87 ? 8.703 -8.892 13.946 1.00 97.44 87 LEU A C 1
ATOM 676 O O . LEU A 1 87 ? 7.865 -8.298 13.272 1.00 97.44 87 LEU A O 1
ATOM 680 N N . GLU A 1 88 ? 9.921 -9.187 13.488 1.00 97.38 88 GLU A N 1
ATOM 681 C CA . GLU A 1 88 ? 10.343 -8.914 12.114 1.00 97.38 88 GLU A CA 1
ATOM 682 C C . GLU A 1 88 ? 9.391 -9.558 11.101 1.00 97.38 88 GLU A C 1
ATOM 684 O O . GLU A 1 88 ? 8.873 -8.861 10.230 1.00 97.38 88 GLU A O 1
ATOM 689 N N . TYR A 1 89 ? 9.080 -10.850 11.253 1.00 97.50 89 TYR A N 1
ATOM 690 C CA . TYR A 1 89 ? 8.159 -11.543 10.350 1.00 97.50 89 TYR A CA 1
ATOM 691 C C . TYR A 1 89 ? 6.749 -10.963 10.366 1.00 97.50 89 TYR A C 1
ATOM 693 O O . TYR A 1 89 ? 6.166 -10.781 9.299 1.00 97.50 89 TYR A O 1
ATOM 701 N N . VAL A 1 90 ? 6.207 -10.623 11.538 1.00 97.81 90 VAL A N 1
ATOM 702 C CA . VAL A 1 90 ? 4.878 -10.001 11.634 1.00 97.81 90 VAL A CA 1
ATOM 703 C C . VAL A 1 90 ? 4.851 -8.653 10.913 1.00 97.81 90 VAL A C 1
ATOM 705 O O . VAL A 1 90 ? 3.942 -8.401 10.121 1.00 97.81 90 VAL A O 1
ATOM 708 N N . MET A 1 91 ? 5.853 -7.797 11.139 1.00 97.12 91 MET A N 1
ATOM 709 C CA . MET A 1 91 ? 5.920 -6.489 10.484 1.00 97.12 91 MET A CA 1
ATOM 710 C C . MET A 1 91 ? 6.118 -6.634 8.970 1.00 97.12 91 MET A C 1
ATOM 712 O O . MET A 1 91 ? 5.393 -6.019 8.194 1.00 97.12 91 MET A O 1
ATOM 716 N N . VAL A 1 92 ? 7.050 -7.478 8.523 1.00 95.38 92 VAL A N 1
ATOM 717 C CA . VAL A 1 92 ? 7.292 -7.703 7.090 1.00 95.38 92 VAL A CA 1
ATOM 718 C C . VAL A 1 92 ? 6.044 -8.262 6.410 1.00 95.38 92 VAL A C 1
ATOM 720 O O . VAL A 1 92 ? 5.654 -7.760 5.358 1.00 95.38 92 VAL A O 1
ATOM 723 N N . TYR A 1 93 ? 5.362 -9.230 7.026 1.00 96.12 93 TYR A N 1
ATOM 724 C CA . TYR A 1 93 ? 4.118 -9.780 6.490 1.00 96.12 93 TYR A CA 1
ATOM 725 C C . TYR A 1 93 ? 3.022 -8.713 6.379 1.00 96.12 93 TYR A C 1
ATOM 727 O O . TYR A 1 93 ? 2.396 -8.583 5.328 1.00 96.12 93 TYR A O 1
ATOM 735 N N . ALA A 1 94 ? 2.837 -7.885 7.413 1.00 96.50 94 ALA A N 1
ATOM 736 C CA . ALA A 1 94 ? 1.913 -6.753 7.355 1.00 96.50 94 ALA A CA 1
ATOM 737 C C . ALA A 1 94 ? 2.276 -5.758 6.235 1.00 96.50 94 ALA A C 1
ATOM 739 O O . ALA A 1 94 ? 1.384 -5.196 5.600 1.00 96.50 94 ALA A O 1
ATOM 740 N N . GLY A 1 95 ? 3.570 -5.568 5.958 1.00 95.00 95 GLY A N 1
ATOM 741 C CA . GLY A 1 95 ? 4.055 -4.747 4.849 1.00 95.00 95 GLY A CA 1
ATOM 742 C C . GLY A 1 95 ? 3.755 -5.339 3.470 1.00 95.00 95 GLY A C 1
ATOM 743 O O . GLY A 1 95 ? 3.403 -4.594 2.560 1.00 95.00 95 GLY A O 1
ATOM 744 N N . VAL A 1 96 ? 3.804 -6.666 3.315 1.00 94.00 96 VAL A N 1
ATOM 745 C CA . VAL A 1 96 ? 3.451 -7.350 2.055 1.00 94.00 96 VAL A CA 1
ATOM 746 C C . VAL A 1 96 ? 1.983 -7.122 1.684 1.00 94.00 96 VAL A C 1
ATOM 748 O O . VAL A 1 96 ? 1.676 -6.918 0.508 1.00 94.00 96 VAL A O 1
ATOM 751 N N . LEU A 1 97 ? 1.081 -7.086 2.672 1.00 93.94 97 LEU A N 1
ATOM 752 C CA . LEU A 1 97 ? -0.358 -6.867 2.452 1.00 93.94 97 LEU A CA 1
ATOM 753 C C . LEU A 1 97 ? -0.679 -5.518 1.795 1.00 93.94 97 LEU A C 1
ATOM 755 O O . LEU A 1 97 ? -1.721 -5.375 1.163 1.00 93.94 97 LEU A O 1
ATOM 759 N N . VAL A 1 98 ? 0.222 -4.541 1.905 1.00 90.62 98 VAL A N 1
ATOM 760 C CA . VAL A 1 98 ? 0.085 -3.235 1.254 1.00 90.62 98 VAL A CA 1
ATOM 761 C C . VAL A 1 98 ? 0.115 -3.355 -0.277 1.00 90.62 98 VAL A C 1
ATOM 763 O O . VAL A 1 98 ? -0.442 -2.511 -0.977 1.00 90.62 98 VAL A O 1
ATOM 766 N N . GLY A 1 99 ? 0.782 -4.378 -0.825 1.00 83.06 99 GLY A N 1
ATOM 767 C CA . GLY A 1 99 ? 0.913 -4.566 -2.274 1.00 83.06 99 GLY A CA 1
ATOM 768 C C . GLY A 1 99 ? 1.821 -3.542 -2.970 1.00 83.06 99 GLY A C 1
ATOM 769 O O . GLY A 1 99 ? 1.882 -3.501 -4.201 1.00 83.06 99 GLY A O 1
ATOM 770 N N . MET A 1 100 ? 2.548 -2.722 -2.204 1.00 79.12 100 MET A N 1
ATOM 771 C CA . MET A 1 100 ? 3.627 -1.881 -2.714 1.00 79.12 100 MET A CA 1
ATOM 772 C C . MET A 1 100 ? 4.920 -2.698 -2.713 1.00 79.12 100 MET A C 1
ATOM 774 O O . MET A 1 100 ? 5.432 -3.065 -1.660 1.00 79.12 100 MET A O 1
ATOM 778 N N . ALA A 1 101 ? 5.430 -3.019 -3.902 1.00 63.09 101 ALA A N 1
ATOM 779 C CA . ALA A 1 101 ? 6.792 -3.524 -4.033 1.00 63.09 101 ALA A CA 1
ATOM 780 C C . ALA A 1 101 ? 7.772 -2.351 -3.872 1.00 63.09 101 ALA A C 1
ATOM 782 O O . ALA A 1 101 ? 7.540 -1.297 -4.472 1.00 63.09 101 ALA A O 1
ATOM 783 N N . GLY A 1 102 ? 8.822 -2.559 -3.071 1.00 50.56 102 GLY A N 1
ATOM 784 C CA . GLY A 1 102 ? 9.998 -1.684 -3.011 1.00 50.56 102 GLY A CA 1
ATOM 785 C C . GLY A 1 102 ? 10.846 -1.745 -4.275 1.00 50.56 102 GLY A C 1
ATOM 786 O O . GLY A 1 102 ? 10.746 -2.755 -5.017 1.00 50.56 102 GLY A O 1
#